Protein AF-A0A6A6MQR7-F1 (afdb_monomer)

Foldseek 3Di:
DVVVVVVVVVVVPDPVVVVVVVVVVVVLVVQLQVQLQVQLVCCCVPPVVDDLVPDDLVRQLVSSLVSQLRSQLVSLQVCQLVVQLVVCVVVVVDPDSVVSCVVCDPVNSRPVCRVVSSVVRSVVSSVVQSVVQVVCVVVVHGRDHDPDPPVVVVVVVD

Radius of gyration: 20.84 Å; Cα contacts (8 Å, |Δi|>4): 136; chains: 1; bounding box: 69×33×45 Å

InterPro domains:
  IPR018108 Mitochondrial carrier protein, transmembrane region [PS50920] (59-138)
  IPR023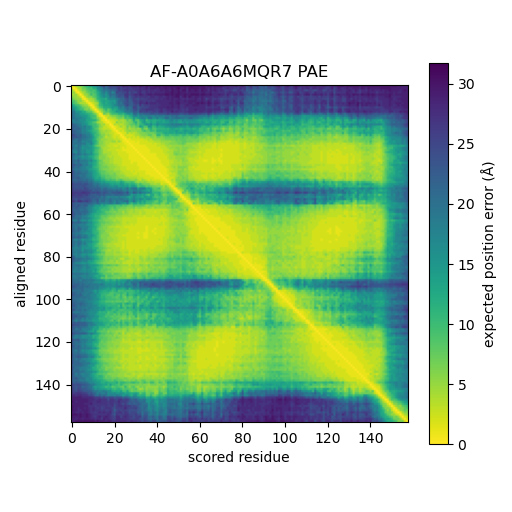395 Mitochondrial carrier protein domain superfamily [G3DSA:1.50.40.10] (16-140)
  IPR023395 Mitochondrial carrier protein domain superfamily [SSF103506] (19-134)
  IPR044677 Mitochondrial phosphate carrier protein SLC25A3/Pic2/Mir1-like [PTHR45671] (29-150)

Nearest PDB structures (foldseek):
  8i6q-assembly1_C  TM=4.302E-01  e=1.515E+00  Pseudomonas aeruginosa
  6zg3-assembly2_C  TM=5.279E-01  e=3.661E+00  Lactobacillus delbrueckii subsp. bulgaricus ATCC 11842 = JCM 1002
  8i6q-assembly1_A  TM=4.252E-01  e=6.013E+00  Pseudomonas aeruginosa
  5gpn-assembly1_Ag  TM=4.036E-01  e=7.095E+00  Sus scrofa
  5gup-assembly1_V  TM=3.712E-01  e=5.096E+00  Sus scrofa

Sequence (158 aa):
MREVRERSLVEEFSPGYYGICSLGGMLISMVMFSTFEHSVDLIYQNIVQRRKQDCSRVQQVSVTCLAGYVAGAVGTVISNPADNIVSSLYNKKADSMLQAVKNIGLVNLFTRSLPIRITLVGPVVTLQWFFYDTIKVLNGLPTSGGLSMHQEEAYSSA

pLDDT: mean 75.66, std 15.46, range [41.31, 94.25]

Secondary structure (DSSP, 8-state):
--HHHHHHHHHHT-HHHHHHHHHHHHHHHHHHHHHHHHHHHHHIIIII-S-GGGS-HHHHHHHHHHHHHHHHHHHHHHHHHHHHHHHHHHTTS-SSHHHHHHHH-HHHHHHSSHHHHHHHHHHHHHHHHHHHHHHHHHTTPPPS----TTHHHHHHT-

Organism: Hevea brasiliensis (NCBI:txid3981)

Structure (mmCIF, N/CA/C/O backbone):
data_AF-A0A6A6MQR7-F1
#
_entry.id   AF-A0A6A6MQR7-F1
#
loop_
_atom_site.group_PDB
_atom_site.id
_atom_site.type_symbol
_atom_site.label_atom_id
_atom_site.label_alt_id
_atom_site.label_comp_id
_atom_site.label_asym_id
_atom_site.label_entity_id
_atom_site.label_seq_id
_atom_site.pdbx_PDB_ins_code
_atom_site.Cartn_x
_atom_site.Cartn_y
_atom_site.Cartn_z
_atom_site.occupancy
_atom_site.B_iso_or_equiv
_atom_site.auth_seq_id
_atom_site.auth_comp_id
_atom_site.auth_asym_id
_atom_site.auth_atom_id
_atom_site.pdbx_PDB_model_num
ATOM 1 N N . MET A 1 1 ? 33.080 17.150 -24.519 1.00 45.72 1 MET A N 1
ATOM 2 C CA . MET A 1 1 ? 32.780 16.330 -23.315 1.00 45.72 1 MET A CA 1
ATOM 3 C C . MET A 1 1 ? 32.108 17.082 -22.154 1.00 45.72 1 MET A C 1
ATOM 5 O O . MET A 1 1 ? 31.588 16.402 -21.281 1.00 45.72 1 MET A O 1
ATOM 9 N N . ARG A 1 2 ? 32.063 18.429 -22.109 1.00 41.31 2 ARG A N 1
ATOM 10 C CA . ARG A 1 2 ? 31.264 19.165 -21.098 1.00 41.31 2 ARG A CA 1
ATOM 11 C C . ARG A 1 2 ? 29.793 19.358 -21.508 1.00 41.31 2 ARG A C 1
ATOM 13 O O . ARG A 1 2 ? 28.921 19.087 -20.699 1.00 41.31 2 ARG A O 1
ATOM 20 N N . GLU A 1 3 ? 29.515 19.638 -22.782 1.00 44.69 3 GLU A N 1
ATOM 21 C CA . GLU A 1 3 ? 28.136 19.862 -23.269 1.00 44.69 3 GLU A CA 1
ATOM 22 C C . GLU A 1 3 ? 27.212 18.628 -23.232 1.00 44.69 3 GLU A C 1
ATOM 24 O O . GLU A 1 3 ? 26.000 18.757 -23.085 1.00 44.69 3 GLU A O 1
ATOM 29 N N . VAL A 1 4 ? 27.759 17.411 -23.333 1.00 51.47 4 VAL A N 1
ATOM 30 C CA . VAL A 1 4 ? 26.967 16.165 -23.213 1.00 51.47 4 VAL A CA 1
ATOM 31 C C . VAL A 1 4 ? 26.531 15.924 -21.759 1.00 51.47 4 VAL A C 1
ATOM 33 O O . VAL A 1 4 ? 25.498 15.308 -21.514 1.00 51.47 4 VAL A O 1
ATOM 36 N N . ARG A 1 5 ? 27.288 16.446 -20.782 1.00 50.12 5 ARG A N 1
ATOM 37 C CA . ARG A 1 5 ? 26.960 16.333 -19.355 1.00 50.12 5 ARG A CA 1
ATOM 38 C C . ARG A 1 5 ? 25.855 17.310 -18.945 1.00 50.12 5 ARG A C 1
ATOM 40 O O . ARG A 1 5 ? 25.008 16.933 -18.145 1.00 50.12 5 ARG A O 1
ATOM 47 N N . GLU A 1 6 ? 25.822 18.511 -19.523 1.00 45.94 6 GLU A N 1
ATOM 48 C CA . GLU A 1 6 ? 24.744 19.478 -19.268 1.00 45.94 6 GLU A CA 1
ATOM 49 C C . GLU A 1 6 ? 23.411 19.035 -19.881 1.00 45.94 6 GLU A C 1
ATOM 51 O O . GLU A 1 6 ? 22.390 19.099 -19.207 1.00 45.94 6 GLU A O 1
ATOM 56 N N . ARG A 1 7 ? 23.404 18.475 -21.098 1.00 48.97 7 ARG A N 1
ATOM 57 C CA . ARG A 1 7 ? 22.157 18.015 -21.741 1.00 48.97 7 ARG A CA 1
ATOM 58 C C . ARG A 1 7 ? 21.454 16.894 -20.959 1.00 48.97 7 ARG A C 1
ATOM 60 O O . ARG A 1 7 ? 20.237 16.905 -20.836 1.00 48.97 7 ARG A O 1
ATOM 67 N N . SER A 1 8 ? 22.230 15.990 -20.357 1.00 49.94 8 SER A N 1
ATOM 68 C CA . SER A 1 8 ? 21.704 14.879 -19.551 1.00 49.94 8 SER A CA 1
ATOM 69 C C . SER A 1 8 ? 21.091 15.332 -18.218 1.00 49.94 8 SER A C 1
ATOM 71 O O . SER A 1 8 ? 20.159 14.689 -17.760 1.00 49.94 8 SER A O 1
ATOM 73 N N . LEU A 1 9 ? 21.574 16.426 -17.608 1.00 49.00 9 LEU A N 1
ATOM 74 C CA . LEU A 1 9 ? 20.994 16.977 -16.371 1.00 49.00 9 LEU A CA 1
ATOM 75 C C . LEU A 1 9 ? 19.741 17.828 -16.624 1.00 49.00 9 LEU A C 1
ATOM 77 O O . LEU A 1 9 ? 18.865 17.894 -15.767 1.00 49.00 9 LEU A O 1
ATOM 81 N N . VAL A 1 10 ? 19.642 18.469 -17.792 1.00 44.88 10 VAL A N 1
ATOM 82 C CA . VAL A 1 10 ? 18.485 19.304 -18.160 1.00 44.88 10 VAL A CA 1
ATOM 83 C C . VAL A 1 10 ? 17.298 18.448 -18.639 1.00 44.88 10 VAL A C 1
ATOM 85 O O . VAL A 1 10 ? 16.151 18.823 -18.413 1.00 44.88 10 VAL A O 1
ATOM 88 N N . GLU A 1 11 ? 17.539 17.265 -19.218 1.00 50.31 11 GLU A N 1
ATOM 89 C CA . GLU A 1 11 ? 16.475 16.290 -19.532 1.00 50.31 11 GLU A CA 1
ATOM 90 C C . GLU A 1 11 ? 15.916 15.579 -18.285 1.00 50.31 11 GLU A C 1
ATOM 92 O O . GLU A 1 11 ? 14.718 15.304 -18.220 1.00 50.31 11 GLU A O 1
ATOM 97 N N . GLU A 1 12 ? 16.754 15.340 -17.271 1.00 51.53 12 GLU A N 1
ATOM 98 C CA . GLU A 1 12 ? 16.375 14.702 -15.996 1.00 51.53 12 GLU A CA 1
ATOM 99 C C . GLU A 1 12 ? 15.437 15.592 -15.153 1.00 51.53 12 GLU A C 1
ATOM 101 O O . GLU A 1 12 ? 14.642 15.093 -14.358 1.00 51.53 12 GLU A O 1
ATOM 106 N N . PHE A 1 13 ? 15.467 16.910 -15.394 1.00 50.56 13 PHE A N 1
ATOM 107 C CA . PHE A 1 13 ? 14.579 17.909 -14.793 1.00 50.56 13 PHE A CA 1
ATOM 108 C C . PHE A 1 13 ? 13.461 18.377 -15.744 1.00 50.56 13 PHE A C 1
ATOM 110 O O . PHE A 1 13 ? 12.918 19.473 -15.600 1.00 50.56 13 PHE A O 1
ATOM 117 N N . SER A 1 14 ? 13.116 17.572 -16.754 1.00 58.56 14 SER A N 1
ATOM 118 C CA . SER A 1 14 ? 12.028 17.906 -17.671 1.00 58.56 14 SER A CA 1
ATOM 119 C C . SER A 1 14 ? 10.667 17.760 -16.967 1.00 58.56 14 SER A C 1
ATOM 121 O O . SER A 1 14 ? 10.382 16.697 -16.401 1.00 58.56 14 SER A O 1
ATOM 123 N N . PRO A 1 15 ? 9.774 18.768 -17.033 1.00 63.72 15 PRO A N 1
ATOM 124 C CA . PRO A 1 15 ? 8.409 18.696 -16.499 1.00 63.72 15 PRO A CA 1
ATOM 125 C C . PRO A 1 15 ? 7.629 17.451 -16.950 1.00 63.72 15 PRO A C 1
ATOM 127 O O . PRO A 1 15 ? 6.753 16.978 -16.230 1.00 63.72 15 PRO A O 1
ATOM 130 N N . GLY A 1 16 ? 7.970 16.886 -18.115 1.00 65.94 16 GLY A N 1
ATOM 131 C CA . GLY A 1 16 ? 7.377 15.647 -18.619 1.00 65.94 16 GLY A CA 1
ATOM 132 C C . GLY A 1 16 ? 7.725 14.408 -17.785 1.00 65.94 16 GLY A C 1
ATOM 133 O O . GLY A 1 16 ? 6.846 13.588 -17.533 1.00 65.94 16 GLY A O 1
ATOM 134 N N . TYR A 1 17 ? 8.966 14.283 -17.299 1.00 64.44 17 TYR A N 1
ATOM 135 C CA . TYR A 1 17 ? 9.395 13.148 -16.470 1.00 64.44 17 TYR A CA 1
ATOM 136 C C . TYR A 1 17 ? 8.714 13.175 -15.097 1.00 64.44 17 TYR A C 1
ATOM 138 O O . TYR A 1 17 ? 8.109 12.188 -14.676 1.00 64.44 17 TYR A O 1
ATOM 146 N N . TYR A 1 18 ? 8.719 14.338 -14.437 1.00 66.31 18 TYR A N 1
ATOM 147 C CA . TYR A 1 18 ? 7.979 14.531 -13.190 1.00 66.31 18 TYR A CA 1
ATOM 148 C C . TYR A 1 18 ? 6.470 14.360 -13.383 1.00 66.31 18 TYR A C 1
ATOM 150 O O . TYR A 1 18 ? 5.816 13.789 -12.516 1.00 66.31 18 TYR A O 1
ATOM 158 N N . GLY A 1 19 ? 5.922 14.787 -14.525 1.00 71.19 19 GLY A N 1
ATOM 159 C CA . GLY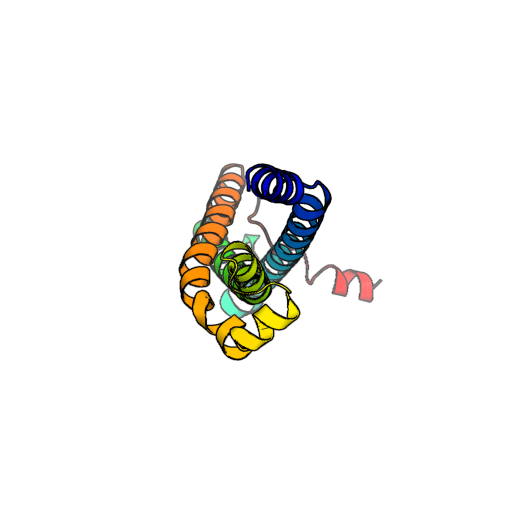 A 1 19 ? 4.518 14.588 -14.876 1.00 71.19 19 GLY A CA 1
ATOM 160 C C . GLY A 1 19 ? 4.138 13.110 -14.965 1.00 71.19 19 GLY A C 1
ATOM 161 O O . GLY A 1 19 ? 3.186 12.685 -14.318 1.00 71.19 19 GLY A O 1
ATOM 162 N N . ILE A 1 20 ? 4.910 12.302 -15.697 1.00 74.12 20 ILE A N 1
ATOM 163 C CA . ILE A 1 20 ? 4.645 10.862 -15.851 1.00 74.12 20 ILE A CA 1
ATOM 164 C C . ILE A 1 20 ? 4.803 10.126 -14.513 1.00 74.12 20 ILE A C 1
ATOM 166 O O . ILE A 1 20 ? 3.940 9.327 -14.150 1.00 74.12 20 ILE A O 1
ATOM 170 N N . CYS A 1 21 ? 5.858 10.424 -13.748 1.00 70.88 21 CYS A N 1
ATOM 171 C CA . CYS A 1 21 ? 6.071 9.837 -12.423 1.00 70.88 21 CYS A CA 1
ATOM 172 C C . CYS A 1 21 ? 4.962 10.226 -11.431 1.00 70.88 21 CYS A C 1
ATOM 174 O O . CYS A 1 21 ? 4.483 9.378 -10.680 1.00 70.88 21 CYS A O 1
ATOM 176 N N . SER A 1 22 ? 4.518 11.485 -11.455 1.00 75.50 22 SER A N 1
ATOM 177 C CA . SER A 1 22 ? 3.440 11.985 -10.597 1.00 75.50 22 SER A CA 1
ATOM 178 C C . SER A 1 22 ? 2.099 11.329 -10.939 1.00 75.50 22 SER A C 1
ATOM 180 O O . SER A 1 22 ? 1.423 10.810 -10.053 1.00 75.50 22 SER A O 1
ATOM 182 N N . LEU A 1 23 ? 1.752 11.242 -12.227 1.00 80.75 23 LEU A N 1
ATOM 183 C CA . LEU A 1 23 ? 0.538 10.560 -12.687 1.00 80.75 23 LEU A CA 1
ATOM 184 C C . LEU A 1 23 ? 0.554 9.066 -12.333 1.00 80.75 23 LEU A C 1
ATOM 186 O O . LEU A 1 23 ? -0.436 8.543 -11.824 1.00 80.75 23 LEU A O 1
ATOM 190 N N . GLY A 1 24 ? 1.686 8.385 -12.536 1.00 79.62 24 GLY A N 1
ATOM 191 C CA . GLY A 1 24 ? 1.854 6.987 -12.135 1.00 79.62 24 GLY A CA 1
ATOM 192 C C . GLY A 1 24 ? 1.676 6.791 -10.628 1.00 79.62 24 GLY A C 1
ATOM 193 O O . GLY A 1 24 ? 0.941 5.901 -10.204 1.00 79.62 24 GLY A O 1
ATOM 194 N N . GLY A 1 25 ? 2.274 7.665 -9.815 1.00 82.88 25 GLY A N 1
ATOM 195 C CA . GLY A 1 25 ? 2.126 7.638 -8.360 1.00 82.88 25 GLY A CA 1
ATOM 196 C C . GLY A 1 25 ? 0.679 7.833 -7.898 1.00 82.88 25 GLY A C 1
ATOM 197 O O . GLY A 1 25 ? 0.230 7.137 -6.984 1.00 82.88 25 GLY A O 1
ATOM 198 N N . MET A 1 26 ? -0.083 8.715 -8.556 1.00 84.94 26 MET A N 1
ATOM 199 C CA . MET A 1 26 ? -1.505 8.921 -8.252 1.00 84.94 26 MET A CA 1
ATOM 200 C C . MET A 1 26 ? -2.331 7.661 -8.519 1.00 84.94 26 MET A C 1
ATOM 202 O O . MET A 1 26 ? -3.113 7.257 -7.661 1.00 84.94 26 MET A O 1
ATOM 206 N N . LEU A 1 27 ? -2.124 6.998 -9.662 1.00 87.12 27 LEU A N 1
ATOM 207 C CA . LEU A 1 27 ? -2.844 5.766 -10.003 1.00 87.12 27 LEU A CA 1
ATOM 208 C C . LEU A 1 27 ? -2.557 4.644 -8.998 1.00 87.12 27 LEU A C 1
ATOM 210 O O . LEU A 1 27 ? -3.484 3.988 -8.525 1.00 87.12 27 LEU A O 1
ATOM 214 N N . ILE A 1 28 ? -1.291 4.464 -8.607 1.00 87.50 28 ILE A N 1
ATOM 215 C CA . ILE A 1 28 ? -0.916 3.483 -7.577 1.00 87.50 28 ILE A CA 1
ATOM 216 C C . ILE A 1 28 ? -1.574 3.819 -6.236 1.00 87.50 28 ILE A C 1
ATOM 218 O O . ILE A 1 28 ? -2.089 2.925 -5.566 1.00 87.50 28 ILE A O 1
ATOM 222 N N . SER A 1 29 ? -1.616 5.101 -5.869 1.00 89.56 29 SER A N 1
ATOM 223 C CA . SER A 1 29 ? -2.253 5.557 -4.629 1.00 89.56 29 SER A CA 1
ATOM 224 C C . SER A 1 29 ? -3.758 5.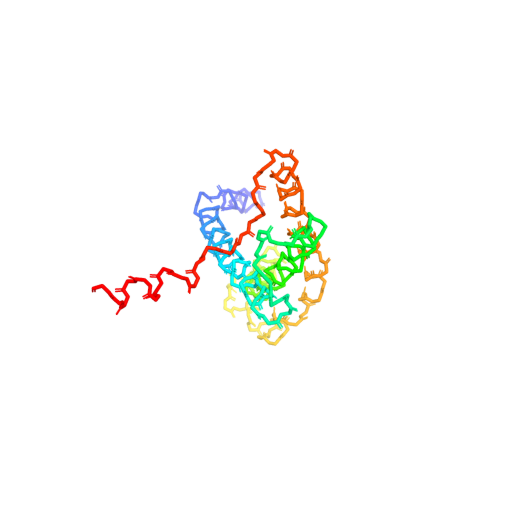281 -4.625 1.00 89.56 29 SER A C 1
ATOM 226 O O . SER A 1 29 ? -4.290 4.817 -3.619 1.00 89.56 29 SER A O 1
ATOM 228 N N . MET A 1 30 ? -4.443 5.487 -5.756 1.00 90.50 30 MET A N 1
ATOM 229 C CA . MET A 1 30 ? -5.863 5.148 -5.897 1.00 90.50 30 MET A CA 1
ATOM 230 C C . MET A 1 30 ? -6.114 3.646 -5.758 1.00 90.50 30 MET A C 1
ATOM 232 O O . MET A 1 30 ? -7.039 3.243 -5.054 1.00 90.50 30 MET A O 1
ATOM 236 N N . VAL A 1 31 ? -5.273 2.807 -6.368 1.00 91.12 31 VAL A N 1
ATOM 237 C CA . VAL A 1 31 ? -5.402 1.348 -6.239 1.00 91.12 31 VAL A CA 1
ATOM 238 C C . VAL A 1 31 ? -5.126 0.890 -4.807 1.00 91.12 31 VAL A C 1
ATOM 240 O O . VAL A 1 31 ? -5.863 0.055 -4.285 1.00 91.12 31 VAL A O 1
ATOM 243 N N . MET A 1 32 ? -4.114 1.452 -4.139 1.00 90.56 32 MET A N 1
ATOM 244 C CA . MET A 1 32 ? -3.847 1.177 -2.724 1.00 90.56 32 MET A CA 1
ATOM 245 C C . MET A 1 32 ? -5.037 1.569 -1.841 1.00 90.56 32 MET A C 1
ATOM 247 O O . MET A 1 32 ? -5.440 0.779 -0.993 1.00 90.56 32 MET A O 1
ATOM 251 N N . PHE A 1 33 ? -5.630 2.745 -2.062 1.00 91.44 33 PHE A N 1
ATOM 252 C CA . PHE A 1 33 ? -6.809 3.202 -1.322 1.00 91.44 33 PHE A CA 1
ATOM 253 C C . PHE A 1 33 ? -8.022 2.290 -1.558 1.00 91.44 33 PHE A C 1
ATOM 255 O O . PHE A 1 33 ? -8.653 1.843 -0.606 1.00 91.44 33 PHE A O 1
ATOM 262 N N . SER A 1 34 ? -8.306 1.937 -2.814 1.00 91.69 34 SER A N 1
ATOM 263 C CA . SER A 1 34 ? -9.395 1.011 -3.143 1.00 91.69 34 SER A CA 1
ATOM 264 C C . SER A 1 34 ? -9.173 -0.369 -2.523 1.00 91.69 34 SER A C 1
ATOM 266 O O . SER A 1 34 ? -10.108 -0.964 -1.998 1.00 91.69 34 SER A O 1
ATOM 268 N N . THR A 1 35 ? -7.935 -0.870 -2.553 1.00 91.62 35 THR A N 1
ATOM 269 C CA . THR A 1 35 ? -7.574 -2.153 -1.935 1.00 91.62 35 THR A CA 1
ATOM 270 C C . THR A 1 35 ? -7.723 -2.091 -0.420 1.00 91.62 35 THR A C 1
ATOM 272 O O . THR A 1 35 ? -8.164 -3.065 0.184 1.00 91.62 35 THR A O 1
ATOM 275 N N . PHE A 1 36 ? -7.375 -0.961 0.198 1.00 92.69 36 PHE A N 1
ATOM 276 C CA . PHE A 1 36 ? -7.552 -0.736 1.627 1.00 92.69 36 PHE A CA 1
ATOM 277 C C . PHE A 1 36 ? -9.031 -0.826 2.019 1.00 92.69 36 PHE A C 1
ATOM 279 O O . PHE A 1 36 ? -9.366 -1.654 2.861 1.00 92.69 36 PHE A O 1
ATOM 286 N N . GLU A 1 37 ? -9.911 -0.057 1.370 1.00 89.00 37 GLU A N 1
ATOM 287 C CA . GLU A 1 37 ? -11.356 -0.061 1.655 1.00 89.00 37 GLU A CA 1
ATOM 288 C C . GLU 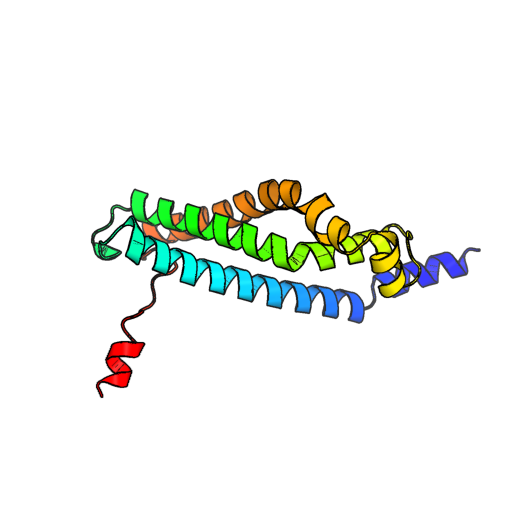A 1 37 ? -11.948 -1.472 1.508 1.00 89.00 37 GLU A C 1
ATOM 290 O O . GLU A 1 37 ? -12.599 -1.977 2.422 1.00 89.00 37 GLU A O 1
ATOM 295 N N . HIS A 1 38 ? -11.618 -2.164 0.412 1.00 89.56 38 HIS A N 1
ATOM 296 C CA . HIS A 1 38 ? -12.094 -3.527 0.167 1.00 89.56 38 HIS A CA 1
ATOM 297 C C . HIS A 1 38 ? -11.542 -4.539 1.181 1.00 89.56 38 HIS A C 1
ATOM 299 O O . HIS A 1 38 ? -12.247 -5.444 1.620 1.00 89.56 38 HIS A O 1
ATOM 305 N N . SER A 1 39 ? -10.277 -4.389 1.585 1.00 89.56 39 SER A N 1
ATOM 306 C CA . SER A 1 39 ? -9.668 -5.251 2.604 1.00 89.56 39 SER A CA 1
ATOM 307 C C . SER A 1 39 ? -10.343 -5.055 3.956 1.00 89.56 39 SER A C 1
ATOM 309 O O . SER A 1 39 ? -10.603 -6.033 4.651 1.00 89.56 39 SER A O 1
ATOM 311 N N . VAL A 1 40 ? -10.659 -3.808 4.322 1.00 87.81 40 VAL A N 1
ATOM 312 C CA . VAL A 1 40 ? -11.416 -3.508 5.538 1.00 87.81 40 VAL A CA 1
ATOM 313 C C . VAL A 1 40 ? -12.773 -4.212 5.495 1.00 87.81 40 VAL A C 1
ATOM 315 O O . VAL A 1 40 ? -13.098 -4.939 6.435 1.00 87.81 40 VAL A O 1
ATOM 318 N N . ASP A 1 41 ? -13.528 -4.066 4.407 1.00 84.31 41 ASP A N 1
ATOM 319 C CA . ASP A 1 41 ? -14.849 -4.688 4.260 1.00 84.31 41 ASP A CA 1
ATOM 320 C C . ASP A 1 41 ? -14.785 -6.212 4.374 1.00 84.31 41 ASP A C 1
ATOM 322 O O . ASP A 1 41 ? -15.525 -6.810 5.161 1.00 84.31 41 ASP A O 1
ATOM 326 N N . LEU A 1 42 ? -13.838 -6.844 3.676 1.00 84.25 42 LEU A N 1
ATOM 327 C CA . LEU A 1 42 ? -13.641 -8.291 3.732 1.00 84.25 42 LEU A CA 1
ATOM 328 C C . LEU A 1 42 ? -13.268 -8.775 5.136 1.00 84.25 42 LEU A C 1
ATOM 330 O O . LEU A 1 42 ? -13.774 -9.813 5.568 1.00 84.25 42 LEU A O 1
ATOM 334 N N . ILE A 1 43 ? -12.417 -8.043 5.861 1.00 85.31 43 ILE A N 1
ATOM 335 C CA . ILE A 1 43 ? -12.025 -8.390 7.234 1.00 85.31 43 ILE A CA 1
ATOM 336 C C . ILE A 1 43 ? -13.225 -8.267 8.183 1.00 85.31 43 ILE A C 1
ATOM 338 O O . ILE A 1 43 ? -13.437 -9.148 9.022 1.00 85.31 43 ILE A O 1
ATOM 342 N N . TYR A 1 44 ? -14.044 -7.222 8.040 1.00 79.19 44 TYR A N 1
ATOM 343 C CA . TYR A 1 44 ? -15.241 -7.065 8.868 1.00 79.19 44 TYR A CA 1
ATOM 344 C C . TYR A 1 44 ? -16.298 -8.139 8.583 1.00 79.19 44 TYR A C 1
ATOM 346 O O . TYR A 1 44 ? -16.882 -8.674 9.528 1.00 79.19 44 TYR A O 1
ATOM 354 N N . GLN A 1 45 ? -16.501 -8.500 7.312 1.00 78.38 45 GLN A N 1
ATOM 355 C CA . GLN A 1 45 ? -17.459 -9.530 6.905 1.00 78.38 45 GLN A CA 1
ATOM 356 C C . GLN A 1 45 ? -17.019 -10.950 7.291 1.00 78.38 45 GLN A C 1
ATOM 358 O O . GLN A 1 45 ? -17.822 -11.704 7.836 1.00 78.38 45 GLN A O 1
ATOM 363 N N . ASN A 1 46 ? -15.758 -11.320 7.035 1.00 75.62 46 ASN A N 1
ATOM 364 C CA . ASN A 1 46 ? -15.291 -12.705 7.181 1.00 75.62 46 ASN A CA 1
ATOM 365 C C . ASN A 1 46 ? -14.723 -13.030 8.566 1.00 75.62 46 ASN A C 1
ATOM 367 O O . ASN A 1 46 ? -14.900 -14.147 9.042 1.00 75.62 46 ASN A O 1
ATOM 371 N N . ILE A 1 47 ? -14.008 -12.096 9.201 1.00 68.25 47 ILE A N 1
ATOM 372 C CA . ILE A 1 47 ? -13.275 -12.379 10.448 1.00 68.25 47 ILE A CA 1
ATOM 373 C C . ILE A 1 47 ? -14.054 -11.881 11.661 1.00 68.25 47 ILE A C 1
ATOM 375 O O . ILE A 1 47 ? -14.159 -12.577 12.667 1.00 68.25 47 ILE A O 1
ATOM 379 N N . VAL A 1 48 ? -14.574 -10.656 11.588 1.00 66.94 48 VAL A N 1
ATOM 380 C CA . VAL A 1 48 ? -15.148 -9.988 12.758 1.00 66.94 48 VAL A CA 1
ATOM 381 C C . VAL A 1 48 ? -16.629 -10.320 12.949 1.00 66.94 48 VAL A C 1
ATOM 383 O O . VAL A 1 48 ? -17.058 -10.401 14.097 1.00 66.94 48 VAL A O 1
ATOM 386 N N . GLN A 1 49 ? -17.410 -10.512 11.872 1.00 60.75 49 GLN A N 1
ATOM 387 C CA . GLN A 1 49 ? -18.861 -10.803 11.913 1.00 60.75 49 GLN A CA 1
ATOM 388 C C . GLN A 1 49 ? -19.655 -9.909 12.900 1.00 60.75 49 GLN A C 1
ATOM 390 O O . GLN A 1 49 ? -20.693 -10.288 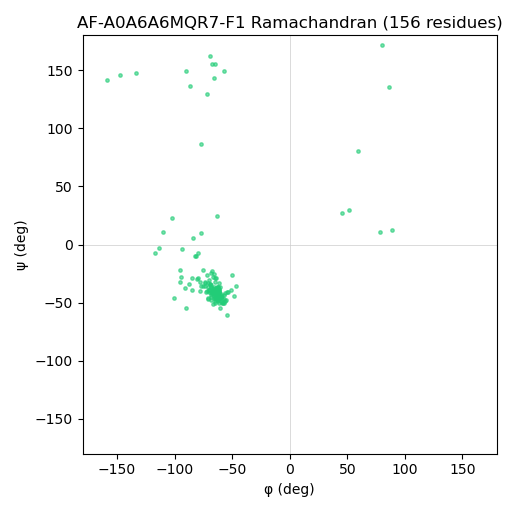13.444 1.00 60.75 49 GLN A O 1
ATOM 395 N N . ARG A 1 50 ? -19.163 -8.694 13.156 1.00 58.59 50 ARG A N 1
ATOM 396 C CA . ARG A 1 50 ? -19.742 -7.692 14.062 1.00 58.59 50 ARG A CA 1
ATOM 397 C C . ARG A 1 50 ? -19.755 -6.352 13.346 1.00 58.59 50 ARG A C 1
ATOM 399 O O . ARG A 1 50 ? -18.861 -6.061 12.550 1.00 58.59 50 ARG A O 1
ATOM 406 N N . ARG A 1 51 ? -20.755 -5.515 13.636 1.00 55.91 51 ARG A N 1
ATOM 407 C CA . ARG A 1 51 ? -20.799 -4.159 13.079 1.00 55.91 51 ARG A CA 1
ATOM 408 C C . ARG A 1 51 ? -19.636 -3.339 13.638 1.00 55.91 51 ARG A C 1
ATOM 410 O O . ARG A 1 51 ? -19.306 -3.456 14.817 1.00 55.91 51 ARG A O 1
ATOM 417 N N . LYS A 1 52 ? -19.048 -2.471 12.802 1.00 57.62 52 LYS A N 1
ATOM 418 C CA . LYS A 1 52 ? -17.961 -1.544 13.186 1.00 57.62 52 LYS A CA 1
ATOM 419 C C . LYS A 1 52 ? -18.247 -0.797 14.497 1.00 57.62 52 LYS A C 1
ATOM 421 O O . LYS A 1 52 ? -17.337 -0.578 15.287 1.00 57.62 52 LYS A O 1
ATOM 426 N N . GLN A 1 53 ? -19.513 -0.445 14.729 1.00 56.75 53 GLN A N 1
ATOM 427 C CA . GLN A 1 53 ? -19.985 0.294 15.905 1.00 56.75 53 GLN A CA 1
ATOM 428 C C . GLN A 1 53 ? -19.909 -0.507 17.216 1.00 56.75 53 GLN A C 1
ATOM 430 O O . GLN A 1 53 ? -19.761 0.096 18.273 1.00 56.75 53 GLN A O 1
ATOM 435 N N . ASP A 1 54 ? -19.933 -1.841 17.147 1.00 57.81 54 ASP A N 1
ATOM 436 C CA . ASP A 1 54 ? -19.867 -2.724 18.320 1.00 57.81 54 ASP A CA 1
ATOM 437 C C . ASP A 1 54 ? -18.425 -3.162 18.644 1.00 57.81 54 ASP A C 1
ATOM 439 O O . ASP A 1 54 ? -18.181 -3.864 19.626 1.00 57.81 54 ASP A O 1
ATOM 443 N N . CYS A 1 55 ? -17.450 -2.778 17.811 1.00 64.44 55 CYS A N 1
ATOM 444 C CA . CYS A 1 55 ? -16.051 -3.156 17.982 1.00 64.44 55 CYS A CA 1
ATOM 445 C C . CYS A 1 55 ? -15.313 -2.188 18.909 1.00 64.44 55 CYS A C 1
ATOM 447 O O . CYS A 1 55 ? -15.387 -0.966 18.756 1.00 64.44 55 CYS A O 1
ATOM 449 N N . SER A 1 56 ? -14.512 -2.748 19.819 1.00 75.75 56 SER A N 1
ATOM 450 C CA . SER A 1 56 ? -13.600 -1.974 20.667 1.00 75.75 56 SER A CA 1
ATOM 451 C C . SER A 1 56 ? -12.634 -1.135 19.822 1.00 75.75 56 SER A C 1
ATOM 453 O O . SER A 1 56 ? -12.218 -1.552 18.741 1.00 75.75 56 SER A O 1
ATOM 455 N N . ARG A 1 57 ? -12.212 0.027 20.338 1.00 75.88 57 ARG A N 1
ATOM 456 C CA . ARG A 1 57 ? -11.254 0.933 19.670 1.00 75.88 57 ARG A CA 1
ATOM 457 C C . ARG A 1 57 ? -9.987 0.210 19.206 1.00 75.88 57 ARG A C 1
ATOM 459 O O . ARG A 1 57 ? -9.504 0.456 18.109 1.00 75.88 57 ARG A O 1
ATOM 466 N N . VAL A 1 58 ? -9.495 -0.730 20.014 1.00 79.31 58 VAL A N 1
ATOM 467 C CA . VAL A 1 58 ? -8.317 -1.551 19.687 1.00 79.31 58 VAL A CA 1
ATOM 468 C C . VAL A 1 58 ? -8.574 -2.448 18.476 1.00 79.31 58 VAL A C 1
ATOM 470 O O . VAL A 1 58 ? -7.706 -2.586 17.622 1.00 79.31 58 VAL A O 1
ATOM 473 N N . GLN A 1 59 ? -9.774 -3.021 18.376 1.00 81.88 59 GLN A N 1
ATOM 474 C CA . GLN A 1 59 ? -10.163 -3.885 17.264 1.00 81.88 59 GLN A CA 1
ATOM 475 C C . GLN A 1 59 ? -10.347 -3.090 15.969 1.00 81.88 59 GLN A C 1
ATOM 477 O O . GLN A 1 59 ? -9.971 -3.553 14.900 1.00 81.88 59 GLN A O 1
ATOM 482 N N . GLN A 1 60 ? -10.876 -1.870 16.056 1.00 81.00 60 GLN A N 1
ATOM 483 C CA . GLN A 1 60 ? -10.998 -1.013 14.880 1.00 81.00 60 GLN A CA 1
ATOM 484 C C . GLN A 1 60 ? -9.624 -0.639 14.309 1.00 81.00 60 GLN A C 1
ATOM 486 O O . GLN A 1 60 ? -9.392 -0.765 13.111 1.00 81.00 60 GLN A O 1
ATOM 491 N N . VAL A 1 61 ? -8.691 -0.257 15.183 1.00 86.00 61 VAL A N 1
ATOM 492 C CA . VAL A 1 61 ? -7.326 0.110 14.793 1.00 86.00 61 VAL A CA 1
ATOM 493 C C . VAL A 1 61 ? -6.527 -1.101 14.289 1.00 86.00 61 VAL A C 1
ATOM 495 O O . VAL A 1 61 ? -5.746 -0.967 13.348 1.00 86.00 61 VAL A O 1
ATOM 498 N N . SER A 1 62 ? -6.733 -2.300 14.848 1.00 87.88 62 SER A N 1
ATOM 499 C CA . SER A 1 62 ? -6.053 -3.508 14.362 1.00 87.88 62 SER A CA 1
ATOM 500 C C . SER A 1 62 ? -6.519 -3.930 12.966 1.00 87.88 62 SER A C 1
ATOM 502 O O . SER A 1 62 ? -5.686 -4.333 12.152 1.00 87.88 62 SER A O 1
ATOM 504 N N . VAL A 1 63 ? -7.812 -3.781 12.647 1.00 88.44 63 VAL A N 1
ATOM 505 C CA . VAL A 1 63 ? -8.329 -4.027 11.290 1.00 88.44 63 VAL A CA 1
ATOM 506 C C . VAL A 1 63 ? -7.718 -3.048 10.290 1.00 88.44 63 VAL A C 1
ATOM 508 O O . VAL A 1 63 ? -7.250 -3.479 9.236 1.00 88.44 63 VAL A O 1
ATOM 511 N N . THR A 1 64 ? -7.634 -1.762 10.639 1.00 89.75 64 THR A N 1
ATOM 512 C CA . THR A 1 64 ? -6.943 -0.754 9.823 1.00 89.75 64 THR A CA 1
ATOM 513 C C . THR A 1 64 ? -5.488 -1.137 9.564 1.00 89.75 64 THR A C 1
ATOM 515 O O . THR A 1 64 ? -5.013 -1.017 8.437 1.00 89.75 64 THR A O 1
ATOM 518 N N . CYS A 1 65 ? -4.775 -1.651 10.570 1.00 91.00 65 CYS A N 1
ATOM 519 C CA . CYS A 1 65 ? -3.394 -2.090 10.387 1.00 91.00 65 CYS A CA 1
ATOM 520 C C . CYS A 1 65 ? -3.262 -3.245 9.387 1.00 91.00 65 CYS A C 1
ATOM 522 O O . CYS A 1 65 ? -2.393 -3.197 8.511 1.00 91.00 65 CYS A O 1
ATOM 524 N N . LEU A 1 66 ? -4.114 -4.271 9.511 1.00 91.56 66 LEU A N 1
ATOM 525 C CA . LEU A 1 66 ? -4.127 -5.406 8.585 1.00 91.56 66 LEU A CA 1
ATOM 526 C C . LEU A 1 66 ? -4.469 -4.951 7.164 1.00 91.56 66 LEU A C 1
ATOM 528 O O . LEU A 1 66 ? -3.746 -5.281 6.227 1.00 91.56 66 LEU A O 1
ATOM 532 N N . ALA A 1 67 ? -5.530 -4.157 7.007 1.00 91.62 67 ALA A N 1
ATOM 533 C CA . ALA A 1 67 ? -5.937 -3.635 5.708 1.00 91.62 67 ALA A CA 1
ATOM 534 C C . ALA A 1 67 ? -4.855 -2.741 5.084 1.00 91.62 67 ALA A C 1
ATOM 536 O O . ALA A 1 67 ? -4.563 -2.865 3.896 1.00 91.62 67 ALA A O 1
ATOM 537 N N . GLY A 1 68 ? -4.197 -1.898 5.886 1.00 93.19 68 GLY A N 1
ATOM 538 C CA . GLY A 1 68 ? -3.069 -1.072 5.455 1.00 93.19 68 GLY A CA 1
ATOM 539 C C . GLY A 1 68 ? -1.880 -1.905 4.973 1.00 93.19 68 GLY A C 1
ATOM 540 O O . GLY A 1 68 ? -1.262 -1.565 3.965 1.00 93.19 68 GLY A O 1
ATOM 541 N N . TYR A 1 69 ? -1.601 -3.035 5.629 1.00 94.12 69 TYR A N 1
ATOM 542 C CA . TYR A 1 69 ? -0.523 -3.934 5.216 1.00 94.12 69 TYR A CA 1
ATOM 543 C C . TYR A 1 69 ? -0.841 -4.621 3.885 1.00 94.12 69 TYR A C 1
ATOM 545 O O . TYR A 1 69 ? -0.002 -4.646 2.984 1.00 94.12 69 TYR A O 1
ATOM 553 N N . VAL A 1 70 ? -2.071 -5.130 3.734 1.00 93.75 70 VAL A N 1
ATOM 554 C CA . VAL A 1 70 ? -2.546 -5.755 2.488 1.00 93.75 70 VAL A CA 1
ATOM 555 C C . VAL A 1 70 ? -2.518 -4.749 1.336 1.00 93.75 70 VAL A C 1
ATOM 557 O O . VAL A 1 70 ? -1.967 -5.048 0.277 1.00 93.75 70 VAL A O 1
ATOM 560 N N . ALA A 1 71 ? -3.019 -3.531 1.552 1.00 93.88 71 ALA A N 1
ATOM 561 C CA . ALA A 1 71 ? -2.968 -2.455 0.566 1.00 93.88 71 ALA A CA 1
ATOM 562 C C . ALA A 1 71 ? -1.526 -2.101 0.159 1.00 93.88 71 ALA A C 1
ATOM 564 O O . ALA A 1 71 ? -1.227 -1.982 -1.032 1.00 93.88 71 ALA A O 1
ATOM 565 N N . GLY A 1 72 ? -0.612 -1.998 1.132 1.00 92.88 72 GLY A N 1
ATOM 566 C CA . GLY A 1 72 ? 0.813 -1.767 0.887 1.00 92.88 72 GLY A CA 1
ATOM 567 C C . GLY A 1 72 ? 1.468 -2.887 0.072 1.00 92.88 72 GLY A C 1
ATOM 568 O O . GLY A 1 72 ? 2.235 -2.615 -0.858 1.00 92.88 72 GLY A O 1
ATOM 569 N N . ALA A 1 73 ? 1.130 -4.145 0.363 1.00 93.62 73 ALA A N 1
ATOM 570 C CA . ALA A 1 73 ? 1.620 -5.301 -0.381 1.00 93.62 73 ALA A CA 1
ATOM 571 C C . ALA A 1 73 ? 1.111 -5.303 -1.832 1.00 93.62 73 ALA A C 1
ATOM 573 O O . ALA A 1 73 ? 1.915 -5.420 -2.757 1.00 93.62 73 ALA A O 1
ATOM 574 N N . VAL A 1 74 ? -0.191 -5.094 -2.054 1.00 92.81 74 VAL A N 1
ATOM 575 C CA . VAL A 1 74 ? -0.785 -5.045 -3.402 1.00 92.81 74 VAL A CA 1
ATOM 576 C C . VAL A 1 74 ? -0.205 -3.896 -4.222 1.00 92.81 74 VAL A C 1
ATOM 578 O O . VAL A 1 74 ? 0.249 -4.106 -5.346 1.00 92.81 74 VAL A O 1
ATOM 581 N N . GLY A 1 75 ? -0.124 -2.691 -3.654 1.00 91.56 75 GLY A N 1
ATOM 582 C CA . GLY A 1 75 ? 0.479 -1.565 -4.363 1.00 91.56 75 GLY A CA 1
ATOM 583 C C . GLY A 1 75 ? 1.972 -1.771 -4.644 1.00 91.56 75 GLY A C 1
ATOM 584 O O . GLY A 1 75 ? 2.470 -1.321 -5.677 1.00 91.56 75 GLY A O 1
ATOM 585 N N . THR A 1 76 ? 2.685 -2.527 -3.803 1.00 91.88 76 THR A N 1
ATOM 586 C CA . THR A 1 76 ? 4.063 -2.949 -4.095 1.00 91.88 76 THR A CA 1
ATOM 587 C C . THR A 1 76 ? 4.118 -3.878 -5.300 1.00 91.88 76 THR A C 1
ATOM 589 O O . THR A 1 76 ? 4.936 -3.651 -6.184 1.00 91.88 76 THR A O 1
ATOM 592 N N . VAL A 1 77 ? 3.250 -4.891 -5.376 1.00 90.38 77 VAL A N 1
ATOM 593 C CA . VAL A 1 77 ? 3.204 -5.835 -6.508 1.00 90.38 77 VAL A CA 1
ATOM 594 C C . VAL A 1 77 ? 2.987 -5.095 -7.831 1.00 90.38 77 VAL A C 1
ATOM 596 O O . VAL A 1 77 ? 3.676 -5.377 -8.810 1.00 90.38 77 VAL A O 1
ATOM 599 N N . ILE A 1 78 ? 2.070 -4.124 -7.844 1.00 88.94 78 ILE A N 1
ATOM 600 C CA . ILE A 1 78 ? 1.702 -3.364 -9.048 1.00 88.94 78 ILE A CA 1
ATOM 601 C C . ILE A 1 78 ? 2.806 -2.381 -9.455 1.00 88.94 78 ILE A C 1
ATOM 603 O O . ILE A 1 78 ? 3.111 -2.250 -10.638 1.00 88.94 78 ILE A O 1
ATOM 607 N N . SER A 1 79 ? 3.429 -1.704 -8.488 1.00 88.56 79 SER A N 1
ATOM 608 C CA . SER A 1 79 ? 4.471 -0.702 -8.758 1.00 88.56 79 SER A CA 1
ATOM 609 C C . SER A 1 79 ? 5.832 -1.325 -9.093 1.00 88.56 79 SER A C 1
ATOM 611 O O . SER A 1 79 ? 6.552 -0.810 -9.945 1.00 88.56 79 SER A O 1
ATOM 613 N N . ASN A 1 80 ? 6.160 -2.487 -8.512 1.00 87.38 80 ASN A N 1
ATOM 614 C CA . ASN A 1 80 ? 7.467 -3.142 -8.632 1.00 87.38 80 ASN A CA 1
ATOM 615 C C . ASN A 1 80 ? 8.037 -3.269 -10.056 1.00 87.38 80 ASN A C 1
ATOM 617 O O . ASN A 1 80 ? 9.228 -2.990 -10.222 1.00 87.38 80 ASN A O 1
ATOM 621 N N . PRO A 1 81 ? 7.267 -3.656 -11.092 1.00 84.50 81 PRO A N 1
ATOM 622 C CA . PRO A 1 81 ? 7.790 -3.668 -12.453 1.00 84.50 81 PRO A CA 1
ATOM 623 C C . PRO A 1 81 ? 8.224 -2.278 -12.928 1.00 84.50 81 PRO A C 1
ATOM 625 O O . PRO A 1 81 ? 9.311 -2.143 -13.487 1.00 84.50 81 PRO A O 1
ATOM 628 N N . ALA A 1 82 ? 7.414 -1.246 -12.678 1.00 83.38 82 ALA A N 1
ATOM 629 C CA . ALA A 1 82 ? 7.724 0.125 -13.064 1.00 83.38 82 ALA A CA 1
ATOM 630 C C . ALA A 1 82 ? 8.954 0.644 -12.304 1.00 83.38 82 ALA A C 1
ATOM 632 O O . ALA A 1 82 ? 9.876 1.161 -12.931 1.00 83.38 82 ALA A O 1
ATOM 633 N N . ASP A 1 83 ? 9.030 0.411 -10.992 1.00 82.62 83 ASP A N 1
ATOM 634 C CA . ASP A 1 83 ? 10.172 0.818 -10.164 1.00 82.62 83 ASP A CA 1
ATOM 635 C C . ASP A 1 83 ? 11.491 0.181 -10.627 1.00 82.62 83 ASP A C 1
ATOM 637 O O . ASP A 1 83 ? 12.521 0.853 -10.724 1.00 82.62 83 ASP A O 1
ATOM 641 N N . ASN A 1 84 ? 11.469 -1.110 -10.975 1.00 82.69 84 ASN A N 1
ATOM 642 C CA . ASN A 1 84 ? 12.655 -1.811 -11.468 1.00 82.69 84 ASN A CA 1
ATOM 643 C C . ASN A 1 84 ? 13.073 -1.330 -12.871 1.00 82.69 84 ASN A C 1
ATOM 645 O O . ASN A 1 84 ? 14.273 -1.261 -13.151 1.00 82.69 84 ASN A O 1
ATOM 649 N N . ILE A 1 85 ? 12.123 -0.953 -13.739 1.00 79.94 85 ILE A N 1
ATOM 650 C CA . ILE A 1 85 ? 12.420 -0.343 -15.048 1.00 79.94 85 ILE A CA 1
ATOM 651 C C . ILE A 1 85 ? 13.050 1.040 -14.858 1.00 79.94 85 ILE A C 1
ATOM 653 O O . ILE A 1 85 ? 14.125 1.285 -15.406 1.00 79.94 85 ILE A O 1
ATOM 657 N N . VAL A 1 86 ? 12.430 1.918 -14.059 1.00 79.31 86 VAL A N 1
ATOM 658 C CA . VAL A 1 86 ? 12.946 3.272 -13.790 1.00 79.31 86 VAL A CA 1
ATOM 659 C C . VAL A 1 86 ? 14.346 3.205 -13.175 1.00 79.31 86 VAL A C 1
ATOM 661 O O . VAL A 1 86 ? 15.258 3.891 -13.636 1.00 79.31 86 VAL A O 1
ATOM 664 N N . SER A 1 87 ? 14.567 2.307 -12.211 1.00 77.75 87 SER A N 1
ATOM 665 C CA . SER A 1 87 ? 15.888 2.102 -11.607 1.00 77.75 87 SER A CA 1
ATOM 666 C C . SER A 1 87 ? 16.933 1.607 -12.619 1.00 77.75 87 SER A C 1
ATOM 668 O O . SER A 1 87 ? 18.092 2.022 -12.569 1.00 77.75 87 SER A O 1
ATOM 670 N N . SER A 1 88 ? 16.550 0.750 -13.570 1.00 77.56 88 SER A N 1
ATOM 671 C CA . SER A 1 88 ? 17.453 0.247 -14.616 1.00 77.56 88 SER A CA 1
ATOM 672 C C . SER A 1 88 ? 17.896 1.336 -15.596 1.00 77.56 88 SER A C 1
ATOM 674 O O . SER A 1 88 ? 19.080 1.406 -15.941 1.00 77.56 88 SER A O 1
ATOM 676 N N . LEU A 1 89 ? 16.961 2.204 -15.998 1.00 73.94 89 LEU A N 1
ATOM 677 C CA . LEU A 1 89 ? 17.235 3.364 -16.851 1.00 73.94 89 LEU A CA 1
ATOM 678 C C . LEU A 1 89 ? 18.164 4.352 -16.144 1.00 73.94 89 LEU A C 1
ATOM 680 O O . LEU A 1 89 ? 19.167 4.770 -16.717 1.00 73.94 89 LEU A O 1
ATOM 684 N N . TYR A 1 90 ? 17.888 4.650 -14.870 1.00 72.62 90 TYR A N 1
ATOM 685 C CA . TYR A 1 90 ? 18.719 5.551 -14.070 1.00 72.62 90 TYR A CA 1
ATOM 686 C C . TYR A 1 90 ? 20.153 5.028 -13.899 1.00 72.62 90 TYR A C 1
ATOM 688 O O . TYR A 1 90 ? 21.126 5.766 -14.025 1.00 72.62 90 TYR A O 1
ATOM 696 N N . ASN A 1 91 ? 20.307 3.718 -13.694 1.00 73.19 91 ASN A N 1
ATOM 697 C CA . ASN A 1 91 ? 21.616 3.071 -13.595 1.00 73.19 91 ASN A CA 1
ATOM 698 C C . ASN A 1 91 ? 22.312 2.859 -14.958 1.00 73.19 91 ASN A C 1
ATOM 700 O O . ASN A 1 91 ? 23.318 2.149 -15.012 1.00 73.19 91 ASN A O 1
ATOM 704 N N . LYS A 1 92 ? 21.789 3.434 -16.056 1.00 65.00 92 LYS A N 1
ATOM 705 C CA . LYS A 1 92 ? 22.306 3.313 -17.435 1.00 65.00 92 LYS A CA 1
ATOM 706 C C . LYS A 1 92 ? 22.540 1.870 -17.893 1.00 65.00 92 LYS A C 1
ATOM 708 O O . LYS A 1 92 ? 23.417 1.598 -18.708 1.00 65.00 92 LYS A O 1
ATOM 713 N N . LYS 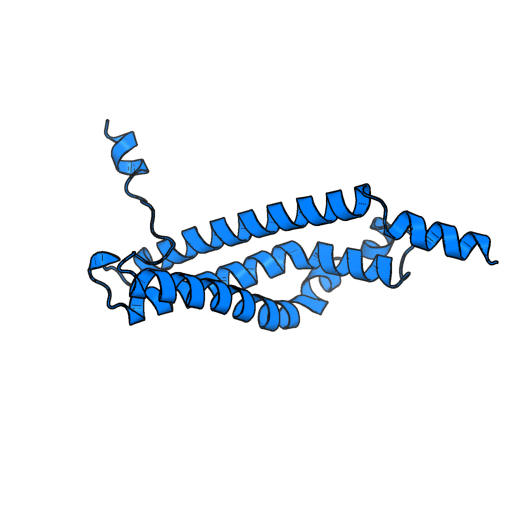A 1 93 ? 21.758 0.918 -17.373 1.00 57.47 93 LYS A N 1
ATOM 714 C CA . LYS A 1 93 ? 21.845 -0.499 -17.769 1.00 57.47 93 LYS A CA 1
ATOM 715 C C . LYS A 1 93 ? 21.127 -0.792 -19.093 1.00 57.47 93 LYS A C 1
ATOM 717 O O . LYS A 1 93 ? 21.232 -1.910 -19.599 1.00 57.47 93 LYS A O 1
ATOM 722 N N . ALA A 1 94 ? 20.398 0.181 -19.639 1.00 56.62 94 ALA A N 1
ATOM 723 C CA . ALA A 1 94 ? 19.736 0.106 -20.936 1.00 56.62 94 ALA A CA 1
ATOM 724 C C . ALA A 1 94 ? 19.450 1.511 -21.493 1.00 56.62 94 ALA A C 1
ATOM 726 O O . ALA A 1 94 ? 19.023 2.384 -20.741 1.00 56.62 94 ALA A O 1
ATOM 727 N N . ASP A 1 95 ? 19.610 1.688 -22.807 1.00 58.47 95 ASP A N 1
ATOM 728 C CA . ASP A 1 95 ? 19.301 2.939 -23.522 1.00 58.47 95 ASP A CA 1
ATOM 729 C C . ASP A 1 95 ? 17.801 3.080 -23.860 1.00 58.47 95 ASP A C 1
ATOM 731 O O . ASP A 1 95 ? 17.341 4.138 -24.281 1.00 58.47 95 ASP A O 1
ATOM 735 N N . SER A 1 96 ? 17.006 2.016 -23.679 1.00 67.94 96 SER A N 1
ATOM 736 C CA . SER A 1 96 ? 15.564 2.016 -23.954 1.00 67.94 96 SER A CA 1
ATOM 737 C C . SER A 1 96 ? 14.787 1.093 -23.007 1.00 67.94 96 SER A C 1
ATOM 739 O O . SER A 1 96 ? 15.266 0.017 -22.636 1.00 67.94 96 SER A O 1
ATOM 741 N N . MET A 1 97 ? 13.554 1.479 -22.647 1.00 64.75 97 MET A N 1
ATOM 742 C CA . MET A 1 97 ? 12.678 0.743 -21.712 1.00 64.75 97 MET A CA 1
ATOM 743 C C . MET A 1 97 ? 12.486 -0.724 -22.117 1.00 64.75 97 MET A C 1
ATOM 745 O O . MET A 1 97 ? 12.545 -1.625 -21.281 1.00 64.75 97 MET A O 1
ATOM 749 N N . LEU A 1 98 ? 12.318 -0.981 -23.417 1.00 69.94 98 LEU A N 1
ATOM 750 C CA . LEU A 1 98 ? 12.105 -2.327 -23.952 1.00 69.94 98 LEU A CA 1
ATOM 751 C C . LEU A 1 98 ? 13.365 -3.202 -23.830 1.00 69.94 98 LEU A C 1
ATOM 753 O O . LEU A 1 98 ? 13.282 -4.405 -23.578 1.00 69.94 98 LEU A O 1
ATOM 757 N N . GLN A 1 99 ? 14.542 -2.586 -23.952 1.00 68.50 99 GLN A N 1
ATOM 758 C CA . GLN A 1 99 ? 15.826 -3.257 -23.775 1.00 68.50 99 GLN A CA 1
ATOM 759 C C . GLN A 1 99 ? 16.097 -3.553 -22.293 1.00 68.50 99 GLN A C 1
ATOM 761 O O . GLN A 1 99 ? 16.605 -4.626 -21.972 1.00 68.50 99 GLN A O 1
ATOM 766 N N . ALA A 1 100 ? 15.674 -2.667 -21.383 1.00 70.75 100 ALA A N 1
ATOM 767 C CA . ALA A 1 100 ? 15.741 -2.897 -19.940 1.00 70.75 100 ALA A CA 1
ATOM 768 C C . ALA A 1 100 ? 14.913 -4.123 -19.520 1.00 70.75 100 ALA A C 1
ATOM 770 O O . ALA A 1 100 ? 15.414 -4.991 -18.807 1.00 70.75 100 ALA A O 1
ATOM 771 N N . VAL A 1 101 ? 13.672 -4.231 -20.009 1.00 74.88 101 VAL A N 1
ATOM 772 C CA . VAL A 1 101 ? 12.787 -5.375 -19.724 1.00 74.88 101 VAL 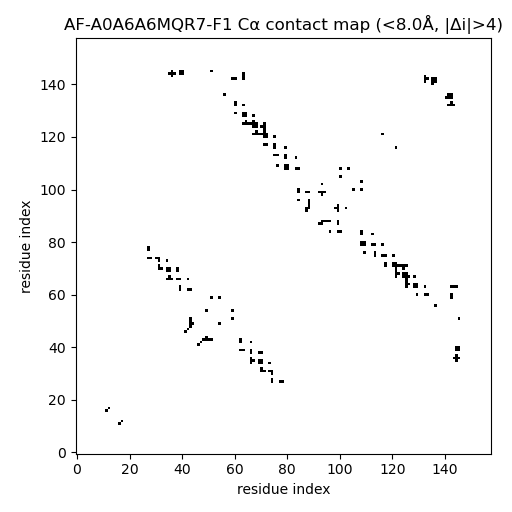A CA 1
ATOM 773 C C . VAL A 1 101 ? 13.387 -6.679 -20.252 1.00 74.88 101 VAL A C 1
ATOM 775 O O . VAL A 1 101 ? 13.379 -7.689 -19.547 1.00 74.88 101 VAL A O 1
ATOM 778 N N . LYS A 1 102 ? 13.961 -6.656 -21.462 1.00 75.44 102 LYS A N 1
ATOM 779 C CA . LYS A 1 102 ? 14.590 -7.833 -22.077 1.00 75.44 102 LYS A CA 1
ATOM 780 C C . LYS A 1 102 ? 15.872 -8.267 -21.352 1.00 75.44 102 LYS A C 1
ATOM 782 O O . LYS A 1 102 ? 16.094 -9.464 -21.207 1.00 75.44 102 LYS A O 1
ATOM 787 N N . ASN A 1 103 ? 16.673 -7.318 -20.861 1.00 74.31 103 ASN A N 1
ATOM 788 C CA . ASN A 1 103 ? 17.912 -7.596 -20.125 1.00 74.31 103 ASN A CA 1
ATOM 789 C C . ASN A 1 103 ? 17.668 -8.074 -18.685 1.00 74.31 103 ASN A C 1
ATOM 791 O O . ASN A 1 103 ? 18.422 -8.901 -18.180 1.00 74.31 103 ASN A O 1
ATOM 795 N N . ILE A 1 104 ? 16.639 -7.558 -18.004 1.00 74.94 104 ILE A N 1
ATOM 796 C CA . ILE A 1 104 ? 16.303 -7.983 -16.635 1.00 74.94 104 ILE A CA 1
ATOM 797 C C . ILE A 1 104 ? 15.563 -9.326 -16.655 1.00 74.94 104 ILE A C 1
ATOM 799 O O . ILE A 1 104 ? 15.836 -10.190 -15.818 1.00 74.94 104 ILE A O 1
ATOM 803 N N . GLY A 1 105 ? 14.656 -9.500 -17.621 1.00 75.62 105 GLY A N 1
ATOM 804 C CA . GLY A 1 105 ? 13.717 -10.614 -17.708 1.00 75.62 105 GLY A CA 1
ATOM 805 C C . GLY A 1 105 ? 12.443 -10.346 -16.901 1.00 75.62 105 GLY A C 1
ATOM 806 O O . GLY A 1 105 ? 12.506 -9.902 -15.756 1.00 75.62 105 GLY A O 1
ATOM 807 N N . LEU A 1 106 ? 11.275 -10.647 -17.484 1.00 74.06 106 LEU A N 1
ATOM 808 C CA . LEU A 1 106 ? 9.958 -10.375 -16.882 1.00 74.06 106 LEU A CA 1
ATOM 809 C C . LEU A 1 106 ? 9.805 -10.974 -15.479 1.00 74.06 106 LEU A C 1
ATOM 811 O O . LEU A 1 106 ? 9.298 -10.310 -14.583 1.00 74.06 106 LEU A O 1
ATOM 815 N N . VAL A 1 107 ? 10.294 -12.195 -15.260 1.00 75.50 107 VAL A N 1
ATOM 816 C CA . VAL A 1 107 ? 10.203 -12.85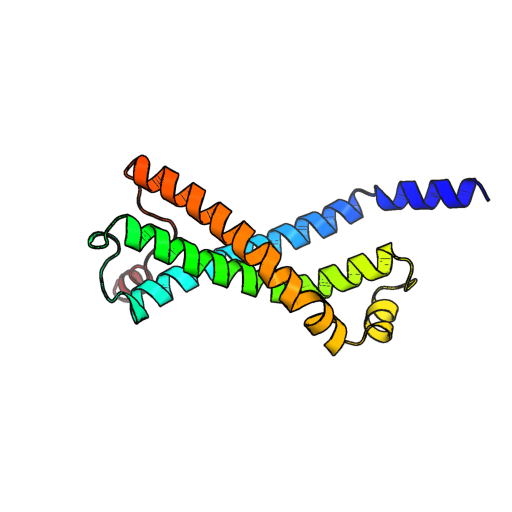6 -13.949 1.00 75.50 107 VAL A CA 1
ATOM 817 C C . VAL A 1 107 ? 11.023 -12.101 -12.904 1.00 75.50 107 VAL A C 1
ATOM 819 O O . VAL A 1 107 ? 10.488 -11.726 -11.867 1.00 75.50 107 VAL A O 1
ATOM 822 N N . ASN A 1 108 ? 12.286 -11.788 -13.204 1.00 77.19 108 ASN A N 1
ATOM 823 C CA . ASN A 1 108 ? 13.157 -11.035 -12.298 1.00 77.19 108 ASN A CA 1
ATOM 824 C C . ASN A 1 108 ? 12.655 -9.611 -12.048 1.00 77.19 108 ASN A C 1
ATOM 826 O O . ASN A 1 108 ? 12.894 -9.065 -10.973 1.00 77.19 108 ASN A O 1
ATOM 830 N N . LEU A 1 109 ? 11.950 -9.017 -13.013 1.00 77.94 109 LEU A N 1
ATOM 831 C CA . LEU A 1 109 ? 11.322 -7.712 -12.846 1.00 77.94 109 LEU A CA 1
ATOM 832 C C . LEU A 1 109 ? 10.274 -7.731 -11.723 1.00 77.94 109 LEU A C 1
ATOM 834 O O . LEU A 1 109 ? 10.126 -6.742 -11.014 1.00 77.94 109 LEU A O 1
ATOM 838 N N . PHE A 1 110 ? 9.584 -8.856 -11.530 1.00 76.00 110 PHE A N 1
ATOM 839 C CA . PHE A 1 110 ? 8.579 -9.009 -10.483 1.00 76.00 110 PHE A CA 1
ATOM 840 C C . PHE A 1 110 ? 9.118 -9.646 -9.200 1.00 76.00 110 PHE A C 1
ATOM 842 O O . PHE A 1 110 ? 8.664 -9.267 -8.132 1.00 76.00 110 PHE A O 1
ATOM 849 N N . THR A 1 111 ? 10.092 -10.556 -9.237 1.00 77.75 111 THR A N 1
ATOM 850 C CA . THR A 1 111 ? 10.538 -11.277 -8.026 1.00 77.75 111 THR A CA 1
ATOM 851 C C . THR A 1 111 ? 11.741 -10.660 -7.317 1.00 77.75 111 THR A C 1
ATOM 853 O O . THR A 1 111 ? 11.852 -10.795 -6.100 1.00 77.75 111 THR A O 1
ATOM 856 N N . ARG A 1 112 ? 12.633 -9.948 -8.023 1.00 75.69 112 ARG A N 1
ATOM 857 C CA . ARG A 1 112 ? 13.945 -9.537 -7.478 1.00 75.69 112 ARG A CA 1
ATOM 858 C C . ARG A 1 112 ? 13.868 -8.533 -6.323 1.00 75.69 112 ARG A C 1
ATOM 860 O O . ARG A 1 112 ? 14.670 -8.620 -5.399 1.00 75.69 112 ARG A O 1
ATOM 867 N N . SER A 1 113 ? 12.923 -7.596 -6.374 1.00 79.06 113 SER A N 1
ATOM 868 C CA . SER A 1 113 ? 12.806 -6.497 -5.394 1.00 79.06 113 SER A CA 1
ATOM 869 C C . SER A 1 113 ? 11.534 -6.582 -4.544 1.00 79.06 113 SER A C 1
ATOM 871 O O . SER A 1 113 ? 11.321 -5.771 -3.648 1.00 79.06 113 SER A O 1
ATOM 873 N N . LEU A 1 114 ? 10.669 -7.560 -4.803 1.00 86.25 114 LEU A N 1
ATOM 874 C CA . LEU A 1 114 ? 9.322 -7.595 -4.239 1.00 86.25 114 LEU A CA 1
ATOM 875 C C . LEU A 1 114 ? 9.292 -7.904 -2.731 1.00 86.25 114 LEU A C 1
ATOM 877 O O . LEU A 1 114 ? 8.655 -7.138 -2.012 1.00 86.25 114 LEU A O 1
ATOM 881 N N . PRO A 1 115 ? 10.030 -8.898 -2.195 1.00 86.94 115 PRO A N 1
ATOM 882 C CA . PRO A 1 115 ? 10.016 -9.179 -0.754 1.00 86.94 115 PRO A CA 1
ATOM 883 C C . PRO A 1 115 ? 10.546 -8.020 0.100 1.00 86.94 115 PRO A C 1
ATOM 885 O O . PRO A 1 115 ? 9.971 -7.686 1.139 1.00 86.94 115 PRO A O 1
ATOM 888 N N . ILE A 1 116 ? 11.622 -7.369 -0.357 1.00 90.69 116 ILE A N 1
ATOM 889 C CA . ILE A 1 116 ? 12.211 -6.230 0.354 1.00 90.69 116 ILE A CA 1
ATOM 890 C C . ILE A 1 116 ? 11.277 -5.018 0.308 1.00 90.69 116 ILE A C 1
ATOM 892 O O . ILE A 1 116 ? 11.064 -4.374 1.332 1.00 90.69 116 ILE A O 1
ATOM 896 N N . ARG A 1 117 ? 10.648 -4.743 -0.844 1.00 89.75 117 ARG A N 1
ATOM 897 C CA . ARG A 1 117 ? 9.693 -3.638 -0.966 1.00 89.75 117 ARG A CA 1
ATOM 898 C C . ARG A 1 117 ? 8.426 -3.884 -0.157 1.00 89.75 117 ARG A C 1
ATOM 900 O O . ARG A 1 117 ? 7.977 -2.951 0.484 1.00 89.75 117 ARG A O 1
ATOM 907 N N . ILE A 1 118 ? 7.897 -5.108 -0.090 1.00 91.50 118 ILE A N 1
ATOM 908 C CA . ILE A 1 118 ? 6.732 -5.414 0.761 1.00 91.50 118 ILE A CA 1
ATOM 909 C C . ILE A 1 118 ? 7.071 -5.174 2.235 1.00 91.50 118 ILE A C 1
ATOM 911 O O . ILE A 1 118 ? 6.295 -4.548 2.954 1.00 91.50 118 ILE A O 1
ATOM 915 N N . THR A 1 119 ? 8.255 -5.610 2.672 1.00 90.88 119 THR A N 1
ATOM 916 C CA . THR A 1 119 ? 8.726 -5.403 4.052 1.00 90.88 119 THR A CA 1
ATOM 917 C C . THR A 1 119 ? 8.962 -3.926 4.385 1.00 90.88 119 THR A C 1
ATOM 919 O O . THR A 1 119 ? 8.868 -3.551 5.546 1.00 90.88 119 THR A O 1
ATOM 922 N N . LEU A 1 120 ? 9.239 -3.072 3.396 1.00 91.12 120 LEU A N 1
ATOM 923 C CA . LEU A 1 120 ? 9.416 -1.630 3.599 1.00 91.12 120 LEU A CA 1
ATOM 924 C C . LEU A 1 120 ? 8.099 -0.853 3.461 1.00 91.12 120 LEU A C 1
ATOM 926 O O . LEU A 1 120 ? 7.700 -0.129 4.367 1.00 91.12 120 LEU A O 1
ATOM 930 N N . VAL A 1 121 ? 7.409 -1.011 2.333 1.00 91.25 121 VAL A N 1
ATOM 931 C CA . VAL A 1 121 ? 6.189 -0.273 1.977 1.00 91.25 121 VAL A CA 1
ATOM 932 C C . VAL A 1 121 ? 5.011 -0.705 2.841 1.00 91.25 121 VAL A C 1
ATOM 934 O O . VAL A 1 121 ? 4.245 0.150 3.272 1.00 91.25 121 VAL A O 1
ATOM 937 N N . GLY A 1 122 ? 4.879 -2.002 3.141 1.00 91.81 122 GLY A N 1
ATOM 938 C CA . GLY A 1 122 ? 3.801 -2.531 3.978 1.00 91.81 122 GLY A CA 1
ATOM 939 C C . GLY A 1 122 ? 3.732 -1.825 5.335 1.00 91.81 122 GLY A C 1
ATOM 940 O O . GLY A 1 122 ? 2.741 -1.150 5.598 1.00 91.81 122 GLY A O 1
ATOM 941 N N . PRO A 1 123 ? 4.787 -1.881 6.171 1.00 93.19 123 PRO A N 1
ATOM 942 C CA . PRO A 1 123 ? 4.803 -1.197 7.463 1.00 93.19 123 PRO A CA 1
ATOM 943 C C . PRO A 1 123 ? 4.641 0.320 7.369 1.00 93.19 123 PRO A C 1
ATOM 945 O O . PRO A 1 123 ? 3.966 0.898 8.214 1.00 93.19 123 PRO A O 1
ATOM 948 N N . VAL A 1 124 ? 5.213 0.973 6.350 1.00 94.25 124 VAL A N 1
ATOM 949 C CA . VAL A 1 124 ? 5.064 2.427 6.160 1.00 94.25 124 VAL A CA 1
ATOM 950 C C . VAL A 1 124 ? 3.600 2.800 5.909 1.00 94.25 124 VAL A C 1
ATOM 952 O O . VAL A 1 124 ? 3.080 3.702 6.564 1.00 94.25 124 VAL A O 1
ATOM 955 N N . VAL A 1 125 ? 2.908 2.080 5.022 1.00 93.00 125 VAL A N 1
ATOM 956 C CA . VAL A 1 125 ? 1.483 2.310 4.729 1.00 93.00 125 VAL A CA 1
ATOM 957 C C . VAL A 1 125 ? 0.615 1.938 5.934 1.00 93.00 125 VAL A C 1
ATOM 959 O O . VAL A 1 125 ? -0.266 2.706 6.316 1.00 93.00 125 VAL A O 1
ATOM 962 N N . THR A 1 126 ? 0.893 0.808 6.587 1.00 92.38 126 THR A N 1
ATOM 963 C CA . THR A 1 126 ? 0.226 0.401 7.831 1.00 92.38 126 THR A CA 1
ATOM 964 C C . THR A 1 126 ? 0.333 1.476 8.908 1.00 92.38 126 THR A C 1
ATOM 966 O O . THR A 1 126 ? -0.678 1.830 9.506 1.00 92.38 126 THR A O 1
ATOM 969 N N . LEU A 1 127 ? 1.528 2.029 9.141 1.00 94.12 127 LEU A N 1
ATOM 970 C CA . LEU A 1 127 ? 1.736 3.090 10.127 1.00 94.12 127 LEU A CA 1
ATOM 971 C C . LEU A 1 127 ? 1.013 4.380 9.736 1.00 94.12 127 LEU A C 1
ATOM 973 O O . LEU A 1 127 ? 0.411 5.016 10.599 1.00 94.12 127 LEU A O 1
ATOM 977 N N . GLN A 1 128 ? 1.027 4.747 8.451 1.00 93.00 128 GLN A N 1
ATOM 978 C CA . GLN A 1 128 ? 0.316 5.924 7.951 1.00 93.00 128 GLN A CA 1
ATOM 979 C C . GLN A 1 128 ? -1.180 5.856 8.289 1.00 93.00 128 GLN A C 1
ATOM 981 O O . GLN A 1 128 ? -1.741 6.807 8.839 1.00 93.00 128 GLN A O 1
ATOM 986 N N . TRP A 1 129 ? -1.812 4.714 8.013 1.00 90.44 129 TRP A N 1
ATOM 987 C CA . TRP A 1 129 ? -3.218 4.480 8.334 1.00 90.44 129 TRP A CA 1
ATOM 988 C C . TRP A 1 129 ? -3.467 4.341 9.835 1.00 90.44 129 TRP A C 1
ATOM 990 O O . TRP A 1 129 ? -4.442 4.887 10.341 1.00 90.44 129 TRP A O 1
ATOM 1000 N N . PHE A 1 130 ? -2.570 3.674 10.563 1.00 90.75 130 PHE A N 1
ATOM 1001 C CA . PHE A 1 130 ? -2.658 3.520 12.014 1.00 90.75 130 PHE A CA 1
ATOM 1002 C C . PHE A 1 130 ? -2.694 4.869 12.733 1.00 90.75 130 PHE A C 1
ATOM 1004 O O . PHE A 1 130 ? -3.577 5.101 13.558 1.00 90.75 130 PHE A O 1
ATOM 1011 N N . PHE A 1 131 ? -1.758 5.771 12.424 1.00 92.31 131 PHE A N 1
ATOM 1012 C CA . PHE A 1 131 ? -1.732 7.095 13.042 1.00 92.31 131 PHE A CA 1
ATOM 1013 C C . PHE A 1 131 ? -2.966 7.911 12.660 1.00 92.31 131 PHE A C 1
ATOM 1015 O O . PHE A 1 131 ? -3.576 8.533 13.530 1.00 92.31 131 PHE A O 1
ATOM 1022 N N . TYR A 1 132 ? -3.372 7.862 11.389 1.00 89.44 132 TYR A N 1
ATOM 1023 C CA . TYR A 1 132 ? -4.565 8.555 10.909 1.00 89.44 132 TYR A CA 1
ATOM 1024 C C . TYR A 1 132 ? -5.837 8.104 11.642 1.00 89.44 132 TYR A C 1
ATOM 1026 O O . TYR A 1 132 ? -6.580 8.929 12.178 1.00 89.44 132 TYR A O 1
ATOM 1034 N N . ASP A 1 133 ? -6.053 6.795 11.744 1.00 87.81 133 ASP A N 1
ATOM 1035 C CA . ASP A 1 133 ? -7.234 6.232 12.392 1.00 87.81 133 ASP A CA 1
ATOM 1036 C C . ASP A 1 133 ? -7.186 6.353 13.916 1.00 87.81 133 ASP A C 1
ATOM 1038 O O . ASP A 1 133 ? -8.219 6.575 14.544 1.00 87.81 133 ASP A O 1
ATOM 1042 N N . THR A 1 134 ? -5.999 6.300 14.524 1.00 86.56 134 THR A N 1
ATOM 1043 C CA . THR A 1 134 ? -5.843 6.575 15.959 1.00 86.56 134 THR A CA 1
ATOM 1044 C C . THR A 1 134 ? -6.264 8.008 16.276 1.00 86.56 134 THR A C 1
ATOM 1046 O O . THR A 1 134 ? -7.046 8.222 17.199 1.00 86.56 134 THR A O 1
ATOM 1049 N N . ILE A 1 135 ? -5.818 8.991 15.484 1.00 89.88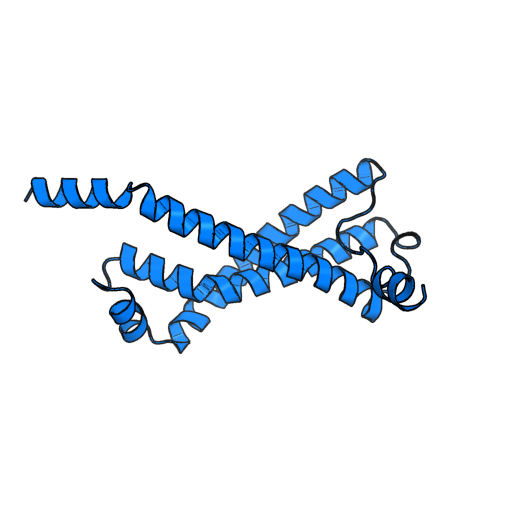 135 ILE A N 1
ATOM 1050 C CA . ILE A 1 135 ? -6.229 10.393 15.650 1.00 89.88 135 ILE A CA 1
ATOM 1051 C C . ILE A 1 135 ? -7.743 10.535 15.456 1.00 89.88 135 ILE A C 1
ATOM 1053 O O . ILE A 1 135 ? -8.396 11.204 16.255 1.00 89.88 135 ILE A O 1
ATOM 1057 N N . LYS A 1 136 ? -8.331 9.888 14.444 1.00 86.50 136 LYS A N 1
ATOM 1058 C CA . LYS A 1 136 ? -9.790 9.888 14.242 1.00 86.50 136 LYS A CA 1
ATOM 1059 C C . LYS A 1 136 ? -10.543 9.350 15.456 1.00 86.50 136 LYS A C 1
ATOM 1061 O O . LYS A 1 136 ? -11.429 10.029 15.968 1.00 86.50 136 LYS A O 1
ATOM 1066 N N . VAL A 1 137 ? -10.149 8.181 15.955 1.00 85.00 137 VAL A N 1
ATOM 1067 C CA . VAL A 1 137 ? -10.796 7.522 17.096 1.00 85.00 137 VAL A CA 1
ATOM 1068 C C . VAL A 1 137 ? -10.654 8.341 18.379 1.00 85.00 137 VAL A C 1
ATOM 1070 O O . VAL A 1 137 ? -11.597 8.410 19.167 1.00 85.00 137 VAL A O 1
ATOM 1073 N N . LEU A 1 138 ? -9.508 8.996 18.592 1.00 85.81 138 LEU A N 1
ATOM 1074 C CA . LEU A 1 138 ? -9.309 9.907 19.725 1.00 85.81 138 LEU A CA 1
ATOM 1075 C C . LEU A 1 138 ? -10.212 11.144 19.645 1.00 85.81 138 LEU A C 1
ATOM 1077 O O . LEU A 1 138 ? -10.667 11.626 20.678 1.00 85.81 138 LEU A O 1
ATOM 1081 N N . ASN A 1 139 ? -10.524 11.610 18.434 1.00 87.06 139 ASN A N 1
ATOM 1082 C CA . ASN A 1 139 ? -11.477 12.694 18.187 1.00 87.06 139 ASN A CA 1
ATOM 1083 C C . ASN A 1 139 ? -12.947 12.226 18.144 1.00 87.06 139 ASN A C 1
ATOM 1085 O O . ASN A 1 139 ? -13.830 13.017 17.823 1.00 87.06 139 ASN A O 1
ATOM 1089 N N . GLY A 1 140 ? -13.231 10.954 18.447 1.00 79.38 140 GLY A N 1
ATOM 1090 C CA . GLY A 1 140 ? -14.590 10.401 18.443 1.00 79.38 140 GLY A CA 1
ATOM 1091 C C . GLY A 1 140 ? -15.148 10.066 17.055 1.00 79.38 140 GLY A C 1
ATOM 1092 O O . GLY A 1 140 ? -16.336 9.773 16.936 1.00 79.38 140 GLY A O 1
ATOM 1093 N N . LEU A 1 141 ? -14.316 10.086 16.010 1.00 81.06 141 LEU A N 1
ATOM 1094 C CA . LEU A 1 141 ? -14.689 9.683 14.654 1.00 81.06 141 LEU A CA 1
ATOM 1095 C C . LEU A 1 141 ? -14.429 8.181 14.431 1.00 81.06 141 LEU A C 1
ATOM 1097 O O . LEU A 1 141 ? -13.494 7.624 15.012 1.00 81.06 141 LEU A O 1
ATOM 1101 N N . PRO A 1 142 ? -15.216 7.509 13.571 1.00 76.81 142 PRO A N 1
ATOM 1102 C CA . PRO A 1 142 ? -14.962 6.120 13.206 1.00 76.81 142 PRO A CA 1
ATOM 1103 C C . PRO A 1 142 ? -13.671 5.965 12.383 1.00 76.81 142 PRO A C 1
ATOM 1105 O O . PRO A 1 142 ? -13.227 6.885 11.690 1.00 76.81 142 PRO A O 1
ATOM 1108 N N . THR A 1 143 ? -13.090 4.767 12.446 1.00 78.56 143 THR A N 1
ATOM 1109 C CA . THR A 1 143 ? -11.950 4.338 11.613 1.00 78.56 143 THR A CA 1
ATOM 1110 C C . THR A 1 143 ? -12.305 4.260 10.127 1.00 78.56 143 THR A C 1
ATOM 1112 O O . THR A 1 143 ? -13.471 4.085 9.765 1.00 78.56 143 THR A O 1
ATOM 1115 N N . SER A 1 144 ? -11.296 4.388 9.264 1.00 79.06 144 SER A N 1
ATOM 1116 C CA . SER A 1 144 ? -11.450 4.405 7.801 1.00 79.06 144 SER A CA 1
ATOM 1117 C C . SER A 1 144 ? -11.877 3.030 7.240 1.00 79.06 144 SER A C 1
ATOM 1119 O O . SER A 1 144 ? -11.802 2.014 7.941 1.00 79.06 144 SER A O 1
ATOM 1121 N N . GLY A 1 145 ? -12.399 2.971 6.008 1.00 67.12 145 GLY A N 1
ATOM 1122 C CA . GLY A 1 145 ? -13.060 1.775 5.460 1.00 67.12 145 GLY A CA 1
ATOM 1123 C C . GLY A 1 145 ? -14.506 1.585 5.927 1.00 67.12 145 GLY A C 1
ATOM 1124 O O . GLY A 1 145 ? -14.949 2.244 6.872 1.00 67.12 145 GLY A O 1
ATOM 1125 N N . GLY A 1 146 ? -15.247 0.625 5.365 1.00 61.12 146 GLY A N 1
ATOM 1126 C CA . GLY A 1 146 ? -16.569 0.239 5.884 1.00 61.12 146 GLY A CA 1
ATOM 1127 C C . GLY A 1 146 ? -17.766 1.011 5.340 1.00 61.12 146 GLY A C 1
ATOM 1128 O O . GLY A 1 146 ? -18.849 0.912 5.926 1.00 61.12 146 GLY A O 1
ATOM 1129 N N . LEU A 1 147 ? -17.603 1.797 4.272 1.00 48.91 147 LEU A N 1
ATOM 1130 C CA . LEU A 1 147 ? -18.729 2.433 3.591 1.00 48.91 147 LEU A CA 1
ATOM 1131 C C . LEU A 1 147 ? -19.450 1.403 2.709 1.00 48.91 147 LEU A C 1
ATOM 1133 O O . LEU A 1 147 ? -19.200 1.257 1.521 1.00 48.91 147 LEU A O 1
ATOM 1137 N N . SER A 1 148 ? -20.383 0.713 3.367 1.00 46.44 148 SER A N 1
ATOM 1138 C CA . SER A 1 148 ? -21.673 0.300 2.816 1.00 46.44 148 SER A CA 1
ATOM 1139 C C . SER A 1 148 ? -21.679 -0.596 1.562 1.00 46.44 148 SER A C 1
ATOM 1141 O O . SER A 1 148 ? -22.258 -0.234 0.542 1.00 46.44 148 SER A O 1
ATOM 1143 N N . MET A 1 149 ? -21.459 -1.899 1.781 1.00 46.09 149 MET A N 1
ATOM 1144 C CA . MET A 1 149 ? -22.262 -2.973 1.138 1.00 46.09 149 MET A CA 1
ATOM 1145 C C . MET A 1 149 ? -23.758 -2.932 1.552 1.00 46.09 149 MET A C 1
ATOM 1147 O O . MET A 1 149 ? -24.455 -3.937 1.543 1.00 46.09 149 MET A O 1
ATOM 1151 N N . HIS A 1 150 ? -24.259 -1.764 1.963 1.00 45.62 150 HIS A N 1
ATOM 1152 C CA . HIS A 1 150 ? -25.664 -1.487 2.251 1.00 45.62 150 HIS A CA 1
ATOM 1153 C C . HIS A 1 150 ? -26.242 -0.412 1.319 1.00 45.62 150 HIS A C 1
ATOM 1155 O O . HIS A 1 150 ? -27.446 -0.188 1.349 1.00 45.62 150 HIS A O 1
ATOM 1161 N N . GLN A 1 151 ? -25.427 0.244 0.479 1.00 46.00 151 GLN A N 1
ATOM 1162 C CA . GLN A 1 151 ? -25.950 1.169 -0.532 1.00 46.00 151 GLN A CA 1
ATOM 1163 C C . GLN A 1 151 ? -26.364 0.458 -1.824 1.00 46.00 151 GLN A C 1
ATOM 1165 O O . GLN A 1 151 ? -27.319 0.902 -2.454 1.00 46.00 151 GLN A O 1
ATOM 1170 N N . GLU A 1 152 ? -25.744 -0.672 -2.181 1.00 48.31 152 GLU A N 1
ATOM 1171 C CA . GLU A 1 152 ? -26.180 -1.467 -3.342 1.00 48.31 152 GLU A CA 1
ATOM 1172 C C . GLU A 1 152 ? -27.508 -2.200 -3.091 1.00 48.31 152 GLU A C 1
ATOM 1174 O O . GLU A 1 152 ? -28.388 -2.172 -3.949 1.00 48.31 152 GLU A O 1
ATOM 1179 N N . GLU A 1 153 ? -27.733 -2.761 -1.898 1.00 53.00 153 GLU A N 1
ATOM 1180 C CA . GLU A 1 153 ? -29.031 -3.380 -1.572 1.00 53.00 153 GLU A CA 1
ATOM 1181 C C . GLU A 1 153 ? -30.153 -2.342 -1.392 1.00 53.00 153 GLU A C 1
ATOM 1183 O O . GLU A 1 153 ? -31.296 -2.600 -1.770 1.00 53.00 153 GLU A O 1
ATOM 1188 N N . ALA A 1 154 ? -29.842 -1.142 -0.884 1.00 48.59 154 ALA A N 1
ATOM 1189 C CA . ALA A 1 154 ? -30.827 -0.070 -0.719 1.00 48.59 154 ALA A CA 1
ATOM 1190 C C . ALA A 1 154 ? -31.207 0.634 -2.038 1.00 48.59 154 ALA A C 1
ATOM 1192 O O . ALA A 1 154 ? -32.285 1.216 -2.107 1.00 48.59 154 ALA A O 1
ATOM 1193 N N . TYR A 1 155 ? -30.368 0.573 -3.082 1.00 52.69 155 TYR A N 1
ATOM 1194 C CA . TYR A 1 155 ? -30.675 1.137 -4.409 1.00 52.69 155 TYR A CA 1
ATOM 1195 C C . TYR A 1 155 ? -31.267 0.103 -5.385 1.00 52.69 155 TYR A C 1
ATOM 1197 O O . TYR A 1 155 ? -31.963 0.477 -6.319 1.00 52.69 155 TYR A O 1
ATOM 1205 N N . SER A 1 156 ? -31.035 -1.195 -5.159 1.00 48.69 156 SER A N 1
ATOM 1206 C CA . SER A 1 156 ? -31.645 -2.289 -5.938 1.00 48.69 156 SER A CA 1
ATOM 1207 C C . SER A 1 156 ? -33.067 -2.660 -5.464 1.00 48.69 156 SER A C 1
ATOM 1209 O O . SER A 1 156 ? -33.775 -3.413 -6.129 1.00 48.69 156 SER A O 1
ATOM 1211 N N . SER A 1 157 ? -33.502 -2.117 -4.319 1.00 53.94 157 SER A N 1
ATOM 1212 C CA . SER A 1 157 ? -34.825 -2.364 -3.714 1.00 53.94 157 SER A CA 1
ATOM 1213 C C . SER A 1 157 ? -35.771 -1.149 -3.757 1.00 53.94 157 SER A C 1
ATOM 1215 O O . SER A 1 157 ? -36.799 -1.171 -3.078 1.00 53.94 157 SER A O 1
ATOM 1217 N N . ALA A 1 158 ? -35.416 -0.090 -4.498 1.00 45.09 158 ALA A N 1
ATOM 1218 C CA . ALA A 1 158 ? -36.188 1.150 -4.636 1.00 45.09 158 ALA A CA 1
ATOM 1219 C C . ALA A 1 158 ? -36.729 1.331 -6.060 1.00 45.09 158 ALA A C 1
ATOM 1221 O O . ALA A 1 158 ? -35.971 1.059 -7.017 1.00 45.09 158 ALA A O 1
#

Solvent-accessible surface area (backbone atoms only — not comparable to full-atom values): 8562 Å² total; per-residue (Å²): 125,66,69,67,57,54,54,58,58,56,60,74,69,30,71,64,57,57,46,53,54,49,53,52,52,51,53,44,50,51,50,23,50,54,42,22,33,52,39,33,40,50,44,38,64,75,73,59,74,53,60,78,88,79,49,54,72,68,57,49,48,50,46,42,30,52,14,22,29,52,13,22,36,54,37,35,65,70,42,36,44,58,54,49,49,55,51,34,47,74,68,64,72,30,100,43,74,71,54,36,48,66,73,61,32,71,65,48,38,55,59,74,57,42,70,64,43,30,68,52,43,10,57,52,38,13,49,56,44,36,55,52,32,51,53,30,46,77,72,72,38,78,54,80,51,67,87,50,97,56,55,63,61,61,59,74,73,106

Mean predicted aligned error: 11.23 Å